Protein AF-A0AAW2TLZ6-F1 (afdb_monomer_lite)

Structure (mmCIF, N/CA/C/O backbone):
data_AF-A0AAW2TLZ6-F1
#
_entry.id   AF-A0AAW2TLZ6-F1
#
loop_
_atom_site.group_PDB
_atom_site.id
_atom_site.type_symbol
_atom_site.label_atom_id
_atom_site.label_alt_id
_atom_site.label_comp_id
_atom_site.label_asym_id
_atom_site.label_entity_id
_atom_site.label_seq_id
_atom_site.pdbx_PDB_ins_code
_atom_site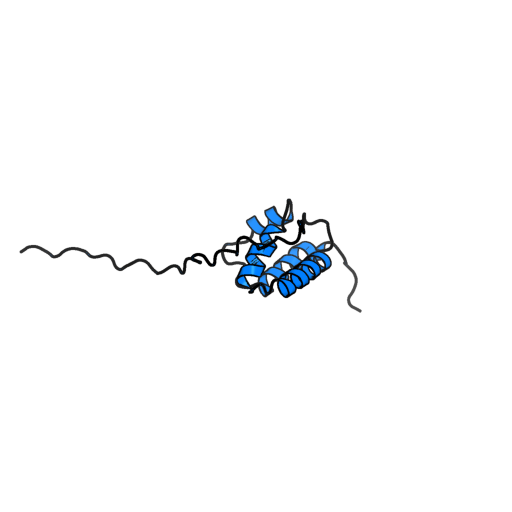.Cartn_x
_atom_site.Cartn_y
_atom_site.Cartn_z
_atom_site.occupancy
_atom_site.B_iso_or_equiv
_atom_site.auth_seq_id
_atom_site.auth_comp_id
_atom_site.auth_asym_id
_atom_site.auth_atom_id
_atom_site.pdbx_PDB_model_num
ATOM 1 N N . MET A 1 1 ? -32.046 -33.808 -49.481 1.00 34.47 1 MET A N 1
ATOM 2 C CA . MET A 1 1 ? -30.778 -33.047 -49.521 1.00 34.47 1 MET A CA 1
ATOM 3 C C . MET A 1 1 ? -30.413 -32.730 -48.080 1.00 34.47 1 MET A C 1
ATOM 5 O O . MET A 1 1 ? -31.242 -32.168 -47.382 1.00 34.47 1 MET A O 1
ATOM 9 N N . CYS A 1 2 ? -29.278 -33.237 -47.596 1.00 33.69 2 CYS A N 1
ATOM 10 C CA . CYS A 1 2 ? -28.865 -33.123 -46.196 1.00 33.69 2 CYS A CA 1
ATOM 11 C C . CYS A 1 2 ? -28.274 -31.727 -45.962 1.00 33.69 2 CYS A C 1
ATOM 13 O O . CYS A 1 2 ? -27.270 -31.381 -46.583 1.00 33.69 2 CYS A O 1
ATOM 15 N N . SER A 1 3 ? -28.931 -30.924 -45.123 1.00 45.47 3 SER A N 1
ATOM 16 C CA . SER A 1 3 ? -28.465 -29.589 -44.754 1.00 45.47 3 SER A CA 1
ATOM 17 C C . SER A 1 3 ? -27.304 -29.692 -43.776 1.00 45.47 3 SER A C 1
ATOM 19 O O . SER A 1 3 ? -27.377 -30.346 -42.737 1.00 45.47 3 SER A O 1
ATOM 21 N N . THR A 1 4 ? -26.217 -29.052 -44.172 1.00 42.94 4 THR A N 1
ATOM 22 C CA . THR A 1 4 ? -24.915 -29.037 -43.528 1.00 42.94 4 THR A CA 1
ATOM 23 C C . THR A 1 4 ? -24.938 -28.374 -42.150 1.00 42.94 4 THR A C 1
ATOM 25 O O . THR A 1 4 ? -25.559 -27.338 -41.932 1.00 42.94 4 THR A O 1
ATOM 28 N N . LYS A 1 5 ? -24.212 -29.041 -41.253 1.00 41.06 5 LYS A N 1
ATOM 29 C CA . LYS A 1 5 ? -23.872 -28.782 -39.852 1.00 41.06 5 LYS A CA 1
ATOM 30 C C . LYS A 1 5 ? -23.571 -27.313 -39.506 1.00 41.06 5 LYS A C 1
ATOM 32 O O . LYS A 1 5 ? -22.793 -26.649 -40.180 1.00 41.06 5 LYS A O 1
ATOM 37 N N . SER A 1 6 ? -24.157 -26.880 -38.389 1.00 44.91 6 SER A N 1
ATOM 38 C CA . SER A 1 6 ? -23.827 -25.664 -37.641 1.00 44.91 6 SER A CA 1
ATOM 39 C C . SER A 1 6 ? -22.428 -25.786 -37.027 1.00 44.91 6 SER A C 1
ATOM 41 O O . SER A 1 6 ? -22.143 -26.783 -36.360 1.00 44.91 6 SER A O 1
ATOM 43 N N . GLU A 1 7 ? -21.566 -24.792 -37.233 1.00 37.59 7 GLU A N 1
ATOM 44 C CA . GLU A 1 7 ? -20.282 -24.672 -36.540 1.00 37.59 7 GLU A CA 1
ATOM 45 C C . GLU A 1 7 ? -20.222 -23.282 -35.890 1.00 37.59 7 GLU A C 1
ATOM 47 O O . GLU A 1 7 ? -20.288 -22.255 -36.566 1.00 37.59 7 GLU A O 1
ATOM 52 N N . GLU A 1 8 ? -20.210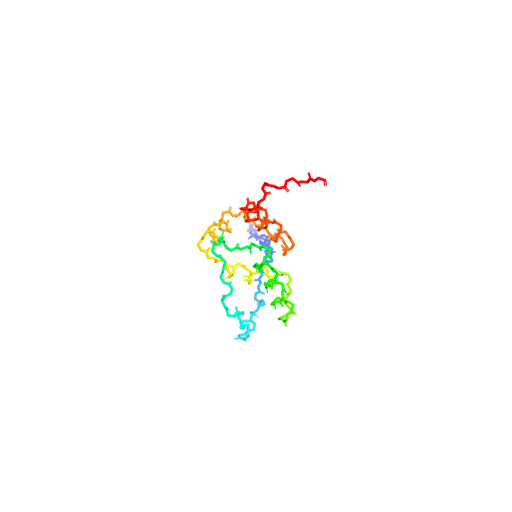 -23.262 -34.555 1.00 43.97 8 GLU A N 1
ATOM 53 C CA . GLU A 1 8 ? -20.136 -22.048 -33.739 1.00 43.97 8 GLU A CA 1
ATOM 54 C C . GLU A 1 8 ? -18.738 -21.412 -33.862 1.00 43.97 8 GLU A C 1
ATOM 56 O O . GLU A 1 8 ? -17.734 -22.128 -33.773 1.00 43.97 8 GLU A O 1
ATOM 61 N N . PRO A 1 9 ? -18.624 -20.081 -34.023 1.00 54.47 9 PRO A N 1
ATOM 62 C CA . PRO A 1 9 ? -17.329 -19.417 -34.043 1.00 54.47 9 PRO A CA 1
ATOM 63 C C . PRO A 1 9 ? -16.665 -19.478 -32.654 1.00 54.47 9 PRO A C 1
ATOM 65 O O . PRO A 1 9 ? -17.335 -19.308 -31.633 1.00 54.47 9 PRO A O 1
ATOM 68 N N . PRO A 1 10 ? -15.338 -19.686 -32.578 1.00 46.28 10 PRO A N 1
ATOM 69 C CA . PRO A 1 10 ? -14.645 -19.856 -31.309 1.00 46.28 10 PRO A CA 1
ATOM 70 C C . PRO A 1 10 ? -14.753 -18.593 -30.449 1.00 46.28 10 PRO A C 1
ATOM 72 O O . PRO A 1 10 ? -14.443 -17.483 -30.892 1.00 46.28 10 PRO A O 1
ATOM 75 N N . ARG A 1 11 ? -15.188 -18.793 -29.196 1.00 44.72 11 ARG A N 1
ATOM 76 C CA . ARG A 1 11 ? -15.297 -17.755 -28.167 1.00 44.72 11 ARG A CA 1
ATOM 77 C C . ARG A 1 11 ? -14.009 -16.937 -28.069 1.00 44.72 11 ARG A C 1
ATOM 79 O O . ARG A 1 11 ? -12.902 -17.468 -28.177 1.00 44.72 11 ARG A O 1
ATOM 86 N N . ARG A 1 12 ? -14.202 -15.625 -27.882 1.00 51.53 12 ARG A N 1
ATOM 87 C CA . ARG A 1 12 ? -13.161 -14.609 -27.690 1.00 51.53 12 ARG A CA 1
ATOM 88 C C . ARG A 1 12 ? -12.066 -15.165 -26.789 1.00 51.53 12 ARG A C 1
ATOM 90 O O . ARG A 1 12 ? -12.342 -15.708 -25.729 1.00 51.53 12 ARG A O 1
ATOM 97 N N . LYS A 1 13 ? -10.826 -15.029 -27.243 1.00 42.62 13 LYS A N 1
ATOM 98 C CA . LYS A 1 13 ? -9.638 -15.362 -26.468 1.00 42.62 13 LYS A CA 1
ATOM 99 C C . LYS A 1 13 ? -9.552 -14.330 -25.351 1.00 42.62 13 LYS A C 1
ATOM 101 O O . LYS A 1 13 ? -8.892 -13.304 -25.512 1.00 42.62 13 LYS A O 1
ATOM 106 N N . ASP A 1 14 ? -10.267 -14.564 -24.258 1.00 45.16 14 ASP A N 1
ATOM 107 C CA . ASP A 1 14 ? -9.914 -13.970 -22.984 1.00 45.16 14 ASP A CA 1
ATOM 108 C C . ASP A 1 14 ? -8.422 -14.253 -22.819 1.00 45.16 14 ASP A C 1
ATOM 110 O O . ASP A 1 14 ? -7.990 -15.410 -22.809 1.00 45.16 14 ASP A O 1
ATOM 114 N N . LYS A 1 15 ? -7.605 -13.197 -22.804 1.00 43.75 15 LYS A N 1
ATOM 115 C CA . LYS A 1 15 ? -6.235 -13.284 -22.310 1.00 43.75 15 LYS A CA 1
ATOM 116 C C . LYS A 1 15 ? -6.367 -13.611 -20.825 1.00 43.75 15 LYS A C 1
ATOM 118 O O . LYS A 1 15 ? -6.302 -12.736 -19.970 1.00 43.75 15 LYS A O 1
ATOM 123 N N . VAL A 1 16 ? -6.607 -14.889 -20.545 1.00 48.38 16 VAL A N 1
ATOM 124 C CA . VAL A 1 16 ? -6.250 -15.533 -19.295 1.00 48.38 16 VAL A CA 1
ATOM 125 C C . VAL A 1 16 ? -4.816 -15.099 -19.043 1.00 48.38 16 VAL A C 1
ATOM 127 O O . VAL A 1 16 ? -3.936 -15.277 -19.889 1.00 48.38 16 VAL A O 1
ATOM 130 N N . VAL A 1 17 ? -4.606 -14.442 -17.908 1.00 52.75 17 VAL A N 1
ATOM 131 C CA . VAL A 1 17 ? -3.283 -14.252 -17.323 1.00 52.75 17 VAL A CA 1
ATOM 132 C C . VAL A 1 17 ? -2.803 -15.656 -16.957 1.00 52.75 17 VAL A C 1
ATOM 134 O O . VAL A 1 17 ? -2.984 -16.125 -15.837 1.00 52.75 17 VAL A O 1
ATOM 137 N N . THR A 1 18 ? -2.320 -16.393 -17.956 1.00 46.22 18 THR A N 1
ATOM 138 C CA . THR A 1 18 ? -1.811 -17.746 -17.783 1.00 46.22 18 THR A CA 1
ATOM 139 C C . THR A 1 18 ? -0.400 -17.610 -17.244 1.00 46.22 18 THR A C 1
ATOM 141 O O . THR A 1 18 ? 0.505 -17.222 -17.972 1.00 46.22 18 THR A O 1
ATOM 144 N N . SER A 1 19 ? -0.257 -17.915 -15.959 1.00 48.28 19 SER A N 1
ATOM 145 C CA . SER A 1 19 ? 0.926 -18.549 -15.380 1.00 48.28 19 SER A CA 1
ATOM 146 C C . SER A 1 19 ? 2.290 -17.960 -15.750 1.00 48.28 19 SER A C 1
ATOM 148 O O . SER A 1 19 ? 3.147 -18.663 -16.273 1.00 48.28 19 SER A O 1
ATOM 150 N N . ASP A 1 20 ? 2.552 -16.714 -15.363 1.00 44.34 20 ASP A N 1
ATOM 151 C CA . ASP A 1 20 ? 3.895 -16.409 -14.865 1.00 44.34 20 ASP A CA 1
ATOM 152 C C . ASP A 1 20 ? 3.942 -16.919 -13.426 1.00 44.34 20 ASP A C 1
ATOM 154 O O . ASP A 1 20 ? 3.442 -16.262 -12.501 1.00 44.34 20 ASP A O 1
ATOM 158 N N . GL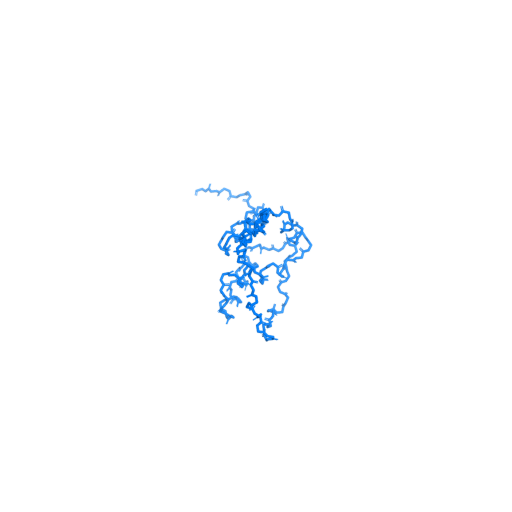U A 1 21 ? 4.437 -18.147 -13.267 1.00 49.38 21 GLU A N 1
ATOM 159 C CA . GLU A 1 21 ? 4.671 -18.751 -11.962 1.00 49.38 21 GLU A CA 1
ATOM 160 C C . GLU A 1 21 ? 5.591 -17.832 -11.157 1.00 49.38 21 GLU A C 1
ATOM 162 O O . GLU A 1 21 ? 6.694 -17.484 -11.586 1.00 49.38 21 GLU A O 1
ATOM 167 N N . LEU A 1 22 ? 5.117 -17.403 -9.986 1.00 50.16 22 LEU A N 1
ATOM 168 C CA . LEU A 1 22 ? 5.971 -16.718 -9.027 1.00 50.16 22 LEU A CA 1
ATOM 169 C C . LEU A 1 22 ? 7.101 -17.695 -8.682 1.00 50.16 22 LEU A C 1
ATOM 171 O O . LEU A 1 22 ? 6.798 -18.814 -8.258 1.00 50.16 22 LEU A O 1
ATOM 175 N N . PRO A 1 23 ? 8.382 -17.333 -8.875 1.00 50.09 23 PRO A N 1
ATOM 176 C CA . PRO A 1 23 ? 9.472 -18.236 -8.546 1.00 50.09 23 PRO A CA 1
ATOM 177 C C . PRO A 1 23 ? 9.305 -18.667 -7.087 1.00 50.09 23 PRO A C 1
ATOM 179 O O . PRO A 1 23 ? 9.071 -17.829 -6.221 1.00 50.09 23 PRO A O 1
ATOM 182 N N . MET A 1 24 ? 9.415 -19.967 -6.797 1.00 49.03 24 MET A N 1
ATOM 183 C CA . MET A 1 24 ? 9.193 -20.557 -5.459 1.00 49.03 24 MET A CA 1
ATOM 184 C C . MET A 1 24 ? 10.124 -19.996 -4.358 1.00 49.03 24 MET A C 1
ATOM 186 O O . MET A 1 24 ? 10.028 -20.382 -3.197 1.00 49.03 24 MET A O 1
ATOM 190 N N . ASN A 1 25 ? 11.022 -19.070 -4.708 1.00 50.94 25 ASN A N 1
ATOM 191 C CA . ASN A 1 25 ? 11.880 -18.309 -3.807 1.00 50.94 25 ASN A CA 1
ATOM 192 C C . ASN A 1 25 ? 11.496 -16.824 -3.685 1.00 50.94 25 ASN A C 1
ATOM 194 O O . ASN A 1 25 ? 12.278 -16.064 -3.106 1.00 50.94 25 ASN A O 1
ATOM 198 N N . CYS A 1 26 ? 10.331 -16.409 -4.202 1.00 42.56 26 CYS A N 1
ATOM 199 C CA . CYS A 1 26 ? 9.683 -15.152 -3.854 1.00 42.56 26 CYS A CA 1
ATOM 200 C C . CYS A 1 26 ? 9.389 -15.214 -2.358 1.00 42.56 26 CYS A C 1
ATOM 202 O O . CYS A 1 26 ? 8.288 -15.531 -1.916 1.00 42.56 26 CYS A O 1
ATOM 204 N N . ARG A 1 27 ? 10.429 -14.946 -1.568 1.00 51.03 27 ARG A N 1
ATOM 205 C CA . ARG A 1 27 ? 10.326 -14.590 -0.171 1.00 51.03 27 ARG A CA 1
ATOM 206 C C . ARG A 1 27 ? 9.457 -13.351 -0.200 1.00 51.03 27 ARG A C 1
ATOM 208 O O . ARG A 1 27 ? 9.948 -12.271 -0.514 1.00 51.03 27 ARG A O 1
ATOM 215 N N . THR A 1 28 ? 8.162 -13.519 0.046 1.00 49.62 28 THR A N 1
ATOM 216 C CA . THR A 1 28 ? 7.333 -12.424 0.529 1.00 49.62 28 THR A CA 1
ATOM 217 C C . THR A 1 28 ? 8.176 -11.749 1.603 1.00 49.62 28 THR A C 1
ATOM 219 O O . THR A 1 28 ? 8.542 -12.444 2.561 1.00 49.62 28 THR A O 1
ATOM 222 N N . PRO A 1 29 ? 8.614 -10.488 1.408 1.00 52.50 29 PRO A N 1
ATOM 223 C CA . PRO A 1 29 ? 9.396 -9.798 2.423 1.00 52.50 29 PRO A CA 1
ATOM 224 C C . PRO A 1 29 ? 8.586 -9.928 3.703 1.00 52.50 29 PRO A C 1
ATOM 226 O O . PRO A 1 29 ? 7.399 -9.615 3.675 1.00 52.50 29 PRO A O 1
ATOM 229 N N . ALA A 1 30 ? 9.187 -10.554 4.720 1.00 53.53 30 ALA A N 1
ATOM 230 C CA . ALA A 1 30 ? 8.499 -11.124 5.871 1.00 53.53 30 ALA A CA 1
ATOM 231 C C . ALA A 1 30 ? 7.364 -10.204 6.344 1.00 53.53 30 ALA A C 1
ATOM 233 O O . ALA A 1 30 ? 7.615 -9.185 6.973 1.00 53.53 30 ALA A O 1
ATOM 234 N N . ILE A 1 31 ? 6.145 -10.565 5.932 1.00 57.34 31 ILE A N 1
ATOM 235 C CA . ILE A 1 31 ? 4.845 -10.038 6.341 1.00 57.34 31 ILE A CA 1
ATOM 236 C C . ILE A 1 31 ? 4.860 -8.518 6.570 1.00 57.34 31 ILE A C 1
ATOM 238 O O . ILE A 1 31 ? 4.820 -8.031 7.697 1.00 57.34 31 ILE A O 1
ATOM 242 N N . ILE A 1 32 ? 4.887 -7.748 5.481 1.00 70.31 32 ILE A N 1
ATOM 243 C CA . ILE A 1 32 ? 4.384 -6.373 5.535 1.00 70.31 32 ILE A CA 1
ATOM 244 C C . ILE A 1 32 ? 2.856 -6.495 5.518 1.00 70.31 32 ILE A C 1
ATOM 246 O O . ILE A 1 32 ? 2.267 -6.542 4.446 1.00 70.31 32 ILE A O 1
ATOM 250 N N . GLU A 1 33 ? 2.224 -6.664 6.677 1.00 85.00 33 GLU A N 1
ATOM 251 C CA . GLU A 1 33 ? 0.761 -6.664 6.789 1.00 85.00 33 GLU A CA 1
ATOM 252 C C . GLU A 1 33 ? 0.254 -5.224 6.953 1.00 85.00 33 GLU A C 1
ATOM 254 O O . GLU A 1 33 ? 0.790 -4.444 7.741 1.00 85.00 33 GLU A O 1
ATOM 259 N N . TYR A 1 34 ? -0.787 -4.875 6.205 1.00 87.75 34 TYR A N 1
ATOM 260 C CA . TYR A 1 34 ? -1.484 -3.602 6.263 1.00 87.75 34 TYR A CA 1
ATOM 261 C C . TYR A 1 34 ? -2.951 -3.847 6.589 1.00 87.75 34 TYR A C 1
ATOM 263 O O . TYR A 1 34 ? -3.735 -4.270 5.740 1.00 87.75 34 TYR A O 1
ATOM 271 N N . ASP A 1 35 ? -3.327 -3.570 7.831 1.00 84.94 35 ASP A N 1
ATOM 272 C CA .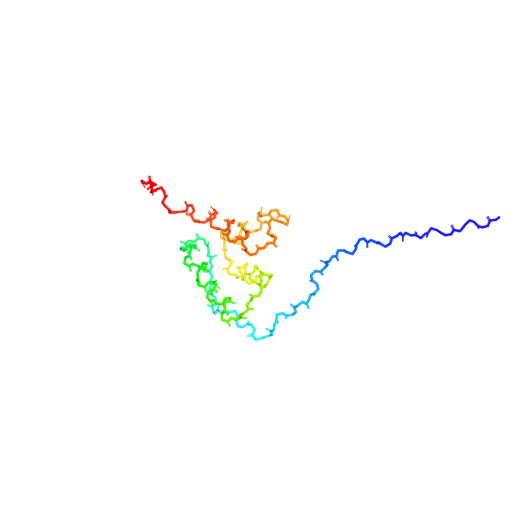 ASP A 1 35 ? -4.691 -3.727 8.334 1.00 84.94 35 ASP A CA 1
ATOM 273 C C . ASP A 1 35 ? -5.575 -2.483 8.122 1.00 84.94 35 ASP A C 1
ATOM 275 O O . ASP A 1 35 ? -6.773 -2.518 8.418 1.00 84.94 35 ASP A O 1
ATOM 279 N N . GLY A 1 36 ? -4.998 -1.398 7.591 1.00 83.69 36 GLY A N 1
ATOM 280 C CA . GLY A 1 36 ? -5.658 -0.103 7.415 1.00 83.69 36 GLY A CA 1
ATOM 281 C C . GLY A 1 36 ? -5.406 0.911 8.534 1.00 83.69 36 GLY A C 1
ATOM 282 O O . GLY A 1 36 ? -6.002 1.985 8.491 1.00 83.69 36 GLY A O 1
ATOM 283 N N . THR A 1 37 ? -4.571 0.597 9.533 1.00 80.38 37 THR A N 1
ATOM 284 C CA . THR A 1 37 ? -4.332 1.477 10.697 1.00 80.38 37 THR A CA 1
ATOM 285 C C . THR A 1 37 ? -2.992 2.210 10.663 1.00 80.38 37 THR A C 1
ATOM 287 O O . THR A 1 37 ? -2.850 3.270 11.274 1.00 80.38 37 THR A O 1
ATOM 290 N N . THR A 1 38 ? -2.006 1.666 9.949 1.00 84.00 38 THR A N 1
ATOM 291 C CA . THR A 1 38 ? -0.673 2.262 9.809 1.00 84.00 38 THR A CA 1
ATOM 292 C C . THR A 1 38 ? -0.639 3.308 8.692 1.00 84.00 38 THR A C 1
ATOM 294 O O . THR A 1 38 ? -1.563 3.410 7.877 1.00 84.00 38 THR A O 1
ATOM 297 N N . ASP A 1 39 ? 0.421 4.123 8.656 1.00 87.75 39 ASP A N 1
ATOM 298 C CA . ASP A 1 39 ? 0.556 5.174 7.648 1.00 87.75 39 ASP A CA 1
ATOM 299 C C . ASP A 1 39 ? 0.633 4.562 6.230 1.00 87.75 39 ASP A C 1
ATOM 301 O O . ASP A 1 39 ? 1.539 3.770 5.938 1.00 87.75 39 ASP A O 1
ATOM 305 N N . PRO A 1 40 ? -0.312 4.896 5.332 1.00 90.12 40 PRO A N 1
ATOM 306 C CA . PRO A 1 40 ? -0.384 4.280 4.012 1.00 90.12 40 PRO A CA 1
ATOM 307 C C . PRO A 1 40 ? 0.783 4.694 3.109 1.00 90.12 40 PRO A C 1
ATOM 309 O O . PRO A 1 40 ? 1.196 3.905 2.259 1.00 90.12 40 PRO A O 1
ATOM 312 N N . MET A 1 41 ? 1.351 5.895 3.280 1.00 89.94 41 MET A N 1
ATOM 313 C CA . MET A 1 41 ? 2.524 6.302 2.499 1.00 89.94 41 MET A CA 1
ATOM 314 C C . MET A 1 41 ? 3.768 5.534 2.939 1.00 89.94 41 MET A C 1
ATOM 316 O O . MET A 1 41 ? 4.546 5.097 2.093 1.00 89.94 41 MET A O 1
ATOM 320 N N . GLU A 1 42 ? 3.936 5.322 4.242 1.00 88.75 42 GLU A N 1
ATOM 321 C CA . GLU A 1 42 ? 5.027 4.519 4.792 1.00 88.75 42 GLU A CA 1
ATOM 322 C C . GLU A 1 42 ? 4.941 3.054 4.338 1.00 88.75 42 GLU A C 1
ATOM 324 O O . GLU A 1 42 ? 5.943 2.479 3.902 1.00 88.75 42 GLU A O 1
ATOM 329 N N . HIS A 1 43 ? 3.741 2.459 4.376 1.00 90.69 43 HIS A N 1
ATOM 330 C CA . HIS A 1 43 ? 3.494 1.106 3.860 1.00 90.69 43 HIS A CA 1
ATOM 331 C C . HIS A 1 43 ? 3.861 0.990 2.379 1.00 90.69 43 HIS A C 1
ATOM 333 O O . HIS A 1 43 ? 4.611 0.097 1.975 1.00 90.69 43 HIS A O 1
ATOM 339 N N . LEU A 1 44 ? 3.386 1.940 1.574 1.00 91.38 44 LEU A N 1
ATOM 340 C CA . LEU A 1 44 ? 3.661 1.977 0.147 1.00 91.38 44 LEU A CA 1
ATOM 341 C C . LEU A 1 44 ? 5.159 2.133 -0.147 1.00 91.38 44 LEU A C 1
ATOM 343 O O . LEU A 1 44 ? 5.684 1.408 -0.987 1.00 91.38 44 LEU A O 1
ATOM 347 N N . ALA A 1 45 ? 5.866 3.012 0.564 1.00 90.31 45 ALA A N 1
ATOM 348 C CA . ALA A 1 45 ? 7.303 3.209 0.377 1.00 90.31 45 ALA A CA 1
ATOM 349 C C . ALA A 1 45 ? 8.112 1.945 0.719 1.00 90.31 45 ALA A C 1
ATOM 351 O O . ALA A 1 45 ? 9.030 1.569 -0.016 1.00 90.31 45 ALA A O 1
ATOM 352 N N . ARG A 1 46 ? 7.756 1.237 1.803 1.00 89.06 46 ARG A N 1
ATOM 353 C CA . ARG A 1 46 ? 8.369 -0.063 2.135 1.00 89.06 46 ARG A CA 1
ATOM 354 C C . ARG A 1 46 ? 8.134 -1.089 1.036 1.00 89.06 46 ARG A C 1
ATOM 356 O O . ARG A 1 46 ? 9.065 -1.800 0.651 1.00 89.06 46 ARG A O 1
ATOM 363 N N . PHE A 1 47 ? 6.909 -1.148 0.523 1.00 90.44 47 PHE A N 1
ATOM 364 C CA . PHE A 1 47 ? 6.569 -2.040 -0.572 1.00 90.44 47 PHE A CA 1
ATOM 365 C C . PHE A 1 47 ? 7.341 -1.701 -1.853 1.00 90.44 47 PHE A C 1
ATOM 367 O O . PHE A 1 47 ? 7.876 -2.604 -2.491 1.00 90.44 47 PHE A O 1
ATOM 374 N N . GLU A 1 48 ? 7.459 -0.423 -2.217 1.00 90.38 48 GLU A N 1
ATOM 375 C CA . GLU A 1 48 ? 8.202 0.019 -3.404 1.00 90.38 48 GLU A CA 1
ATOM 376 C C . GLU A 1 48 ? 9.692 -0.330 -3.312 1.00 90.38 48 GLU A C 1
ATOM 378 O O . GLU A 1 48 ? 10.266 -0.817 -4.288 1.00 90.38 48 GLU A O 1
ATOM 383 N N . ASN A 1 49 ? 10.299 -0.189 -2.130 1.00 89.56 49 ASN A N 1
ATOM 384 C CA . ASN A 1 49 ? 11.674 -0.629 -1.889 1.00 89.56 49 ASN A CA 1
ATOM 385 C C . ASN A 1 49 ? 11.829 -2.145 -2.072 1.00 89.56 49 ASN A C 1
ATOM 387 O O . ASN A 1 49 ? 12.760 -2.597 -2.740 1.00 89.56 49 ASN A O 1
ATOM 391 N N . ALA A 1 50 ? 10.903 -2.944 -1.534 1.00 86.06 50 ALA A N 1
ATOM 392 C CA . ALA A 1 50 ? 10.919 -4.391 -1.738 1.00 86.06 50 ALA A CA 1
ATOM 393 C C . ALA A 1 50 ? 10.715 -4.756 -3.219 1.00 86.06 50 ALA A C 1
ATOM 395 O O . ALA A 1 50 ? 11.451 -5.574 -3.770 1.00 86.06 50 ALA A O 1
ATOM 396 N N . ALA A 1 51 ? 9.765 -4.109 -3.892 1.00 89.19 51 ALA A N 1
ATOM 397 C CA . ALA A 1 51 ? 9.504 -4.308 -5.311 1.00 89.19 51 ALA A CA 1
ATOM 398 C C . ALA A 1 51 ? 10.722 -3.966 -6.178 1.00 89.19 51 ALA A C 1
ATOM 400 O O . ALA A 1 51 ? 10.976 -4.660 -7.164 1.00 89.19 51 ALA A O 1
ATOM 401 N N . LEU A 1 52 ? 11.493 -2.941 -5.808 1.00 88.06 52 LEU A N 1
ATOM 402 C CA . LEU A 1 52 ? 12.744 -2.586 -6.472 1.00 88.06 52 LEU A CA 1
ATOM 403 C C . LEU A 1 52 ? 13.810 -3.674 -6.285 1.00 88.06 52 LEU A C 1
ATOM 405 O O . LEU A 1 52 ? 14.391 -4.126 -7.271 1.00 88.06 52 LEU A O 1
ATOM 409 N N . LEU A 1 53 ? 14.028 -4.134 -5.047 1.00 86.50 53 LEU A N 1
ATOM 410 C CA . LEU A 1 53 ? 15.015 -5.176 -4.726 1.00 86.50 53 LEU A CA 1
ATOM 411 C C . LEU A 1 53 ? 14.719 -6.497 -5.443 1.00 86.50 53 LEU A C 1
ATOM 413 O O . LEU A 1 53 ? 15.626 -7.143 -5.965 1.00 86.50 53 LEU A O 1
ATOM 417 N N . HIS A 1 54 ? 13.443 -6.874 -5.512 1.00 84.50 54 HIS A N 1
ATOM 418 C CA . HIS A 1 54 ? 12.995 -8.089 -6.190 1.00 84.50 54 HIS A CA 1
ATOM 419 C C . HIS A 1 54 ? 12.694 -7.891 -7.684 1.00 84.50 54 HIS A C 1
ATOM 421 O O . HIS A 1 54 ? 12.316 -8.845 -8.361 1.00 84.50 54 HIS A O 1
ATOM 427 N N . ARG A 1 55 ? 12.876 -6.671 -8.213 1.00 89.06 55 ARG A N 1
ATOM 428 C CA . ARG A 1 55 ? 12.651 -6.307 -9.624 1.00 89.06 55 ARG A CA 1
ATOM 429 C C . ARG A 1 55 ? 11.248 -6.674 -10.127 1.00 89.06 55 ARG A C 1
ATOM 431 O O . ARG A 1 55 ? 11.085 -7.156 -11.246 1.00 89.06 55 ARG A O 1
ATOM 438 N N . TYR A 1 56 ? 10.228 -6.432 -9.307 1.00 88.25 56 TYR A N 1
ATOM 439 C CA . TYR A 1 56 ? 8.837 -6.706 -9.665 1.00 88.25 56 TYR A CA 1
ATOM 440 C C . TYR A 1 56 ? 8.357 -5.805 -10.806 1.00 88.25 56 TYR A C 1
ATOM 442 O O . TYR A 1 56 ? 8.478 -4.577 -10.742 1.00 88.25 56 TYR A O 1
ATOM 450 N N . THR A 1 57 ? 7.750 -6.432 -11.815 1.00 89.88 57 THR A N 1
ATOM 451 C CA . THR A 1 57 ? 6.964 -5.760 -12.859 1.00 89.88 57 THR A CA 1
ATOM 452 C C . THR A 1 57 ? 5.640 -5.257 -12.288 1.00 89.88 57 THR A C 1
ATOM 454 O O . THR A 1 57 ? 5.181 -5.761 -11.265 1.00 89.88 57 THR A O 1
ATOM 457 N N . ASP A 1 58 ? 4.983 -4.304 -12.948 1.00 86.88 58 ASP A N 1
ATOM 458 C CA . ASP A 1 58 ? 3.726 -3.711 -12.465 1.00 86.88 58 ASP A CA 1
ATOM 459 C C . ASP A 1 58 ? 2.634 -4.747 -12.154 1.00 86.88 58 ASP A C 1
ATOM 461 O O . ASP A 1 58 ? 1.990 -4.672 -11.109 1.00 86.88 58 ASP A O 1
ATOM 465 N N . GLY A 1 59 ? 2.481 -5.777 -12.993 1.00 86.69 59 GLY A N 1
ATOM 466 C CA . GLY A 1 59 ? 1.528 -6.862 -12.735 1.00 86.69 59 GLY A CA 1
ATOM 467 C C . GLY A 1 59 ? 1.888 -7.706 -11.506 1.00 86.69 59 GLY A C 1
ATOM 468 O O . GLY A 1 59 ? 1.007 -8.138 -10.759 1.00 86.69 59 GLY A O 1
ATOM 469 N N . ILE A 1 60 ? 3.183 -7.921 -11.248 1.00 88.44 60 ILE A N 1
ATOM 470 C CA . ILE A 1 60 ? 3.645 -8.586 -10.022 1.00 88.44 60 ILE A CA 1
ATOM 471 C C . ILE A 1 60 ? 3.419 -7.669 -8.820 1.00 88.44 60 ILE A C 1
ATOM 473 O O . ILE A 1 60 ? 2.921 -8.137 -7.800 1.00 88.44 60 ILE A O 1
ATOM 477 N N . ARG A 1 61 ? 3.698 -6.367 -8.947 1.00 90.12 61 ARG A N 1
ATOM 478 C CA . ARG A 1 61 ? 3.481 -5.391 -7.875 1.00 90.12 61 ARG A CA 1
ATOM 479 C C . ARG A 1 61 ? 2.032 -5.386 -7.412 1.00 90.12 61 ARG A C 1
ATOM 481 O O . ARG A 1 61 ? 1.808 -5.519 -6.219 1.00 90.12 61 ARG A O 1
ATOM 488 N N . CYS A 1 62 ? 1.056 -5.331 -8.320 1.00 90.00 62 CYS A N 1
ATOM 489 C CA . CYS A 1 62 ? -0.357 -5.387 -7.934 1.00 90.00 62 CYS A CA 1
ATOM 490 C C . CYS A 1 62 ? -0.687 -6.669 -7.161 1.00 90.00 62 CYS A C 1
ATOM 492 O O . CYS A 1 62 ? -1.244 -6.599 -6.069 1.00 90.00 62 CYS A O 1
ATOM 494 N N . ARG A 1 63 ? -0.297 -7.838 -7.687 1.00 88.38 63 ARG A N 1
ATOM 495 C CA . ARG A 1 63 ? -0.589 -9.128 -7.041 1.00 88.38 63 ARG A CA 1
ATOM 496 C C . ARG A 1 63 ? 0.044 -9.229 -5.655 1.00 88.38 63 ARG A C 1
ATOM 498 O O . ARG A 1 63 ? -0.646 -9.589 -4.710 1.00 88.38 63 ARG A O 1
ATOM 505 N N . VAL A 1 64 ? 1.322 -8.876 -5.521 1.00 88.75 64 VAL A N 1
ATOM 506 C CA . VAL A 1 64 ? 2.030 -8.939 -4.233 1.00 88.75 64 VAL A CA 1
ATOM 507 C C . VAL A 1 64 ? 1.502 -7.876 -3.268 1.00 88.75 64 VAL A C 1
ATOM 509 O O . VAL A 1 64 ? 1.348 -8.164 -2.087 1.00 88.75 64 VAL A O 1
ATOM 512 N N . PHE A 1 65 ? 1.151 -6.678 -3.737 1.00 89.81 65 PHE A N 1
ATOM 513 C CA . PHE A 1 65 ? 0.614 -5.631 -2.867 1.00 89.81 65 PHE A CA 1
ATOM 514 C C . PHE A 1 65 ? -0.718 -6.048 -2.236 1.00 89.81 65 PHE A C 1
ATOM 516 O O . PHE A 1 65 ? -0.896 -5.861 -1.038 1.00 89.81 65 PHE A O 1
ATOM 523 N N . VAL A 1 66 ? -1.606 -6.727 -2.971 1.00 89.50 66 VAL A N 1
ATOM 524 C CA . VAL A 1 66 ? -2.848 -7.277 -2.389 1.00 89.50 66 VAL A CA 1
ATOM 525 C C . VAL A 1 66 ? -2.562 -8.283 -1.274 1.00 89.50 66 VAL A C 1
ATOM 527 O O . VAL A 1 66 ? -3.281 -8.299 -0.281 1.00 89.50 66 VAL A O 1
ATOM 530 N N . THR A 1 67 ? -1.493 -9.083 -1.380 1.00 88.25 67 THR A N 1
ATOM 531 C CA . THR A 1 67 ? -1.125 -10.040 -0.315 1.00 88.25 67 THR A CA 1
ATOM 532 C C . THR A 1 67 ? -0.695 -9.365 0.988 1.00 88.25 67 THR A C 1
ATOM 534 O O . THR A 1 67 ? -0.660 -10.023 2.021 1.00 88.25 67 THR A O 1
ATOM 537 N N . THR A 1 68 ? -0.392 -8.062 0.951 1.00 88.50 68 THR A N 1
ATOM 538 C CA . THR A 1 68 ? -0.094 -7.273 2.153 1.00 88.50 68 THR A CA 1
ATOM 539 C C . THR A 1 68 ? -1.351 -6.850 2.902 1.00 88.50 68 THR A C 1
ATOM 541 O O . THR A 1 68 ? -1.261 -6.480 4.064 1.00 88.50 68 THR A O 1
ATOM 544 N N . PHE A 1 69 ? -2.530 -6.880 2.280 1.00 91.00 69 PHE A N 1
ATOM 545 C CA . PHE A 1 69 ? -3.744 -6.373 2.906 1.00 91.00 69 PHE A CA 1
ATOM 546 C C . PHE A 1 69 ? -4.355 -7.371 3.882 1.00 91.00 69 PHE A C 1
ATOM 548 O O . PHE A 1 69 ? -4.593 -8.530 3.549 1.00 91.00 69 PHE A O 1
ATOM 555 N N . ALA A 1 70 ? -4.719 -6.867 5.055 1.00 89.00 70 ALA A N 1
ATOM 556 C CA . ALA A 1 70 ? -5.490 -7.581 6.056 1.00 89.00 70 ALA A CA 1
ATOM 557 C C . ALA A 1 70 ? -6.724 -6.777 6.465 1.00 89.00 70 ALA A C 1
ATOM 559 O O . ALA A 1 70 ? -6.809 -5.564 6.255 1.00 89.00 70 ALA A O 1
ATOM 560 N N . ARG A 1 71 ? -7.694 -7.465 7.078 1.00 89.00 71 ARG A N 1
ATOM 561 C CA . ARG A 1 71 ? -8.857 -6.856 7.746 1.00 89.00 71 ARG A CA 1
ATOM 562 C C . ARG A 1 71 ? -9.542 -5.800 6.862 1.00 89.00 71 ARG A C 1
ATOM 564 O O . ARG A 1 71 ? -10.092 -6.140 5.816 1.00 89.00 71 ARG A O 1
ATOM 571 N N . THR A 1 72 ? -9.505 -4.532 7.269 1.00 89.06 72 THR A N 1
ATOM 572 C CA . THR A 1 72 ? -10.168 -3.409 6.598 1.00 89.06 72 THR A CA 1
ATOM 573 C C . THR A 1 72 ? -9.626 -3.184 5.188 1.00 89.06 72 THR A C 1
ATOM 575 O O . THR A 1 72 ? -10.402 -2.935 4.267 1.00 89.06 72 THR A O 1
ATOM 578 N N . ALA A 1 73 ? -8.316 -3.337 4.981 1.00 90.62 73 ALA A N 1
ATOM 579 C CA . ALA A 1 73 ? -7.705 -3.179 3.663 1.00 90.62 73 ALA A CA 1
ATOM 580 C C . ALA A 1 73 ? -8.142 -4.275 2.684 1.00 90.62 73 ALA A C 1
ATOM 582 O O . ALA A 1 73 ? -8.440 -3.998 1.521 1.00 90.62 73 ALA A O 1
ATOM 583 N N . GLN A 1 74 ? -8.264 -5.511 3.171 1.00 91.06 74 GLN A N 1
ATOM 584 C CA . GLN A 1 74 ? -8.744 -6.627 2.359 1.00 91.06 74 GLN A CA 1
ATOM 585 C C . GLN A 1 74 ? -10.231 -6.466 2.008 1.00 91.06 74 GLN A C 1
ATOM 587 O O . GLN A 1 74 ? -10.633 -6.711 0.871 1.00 91.06 74 GLN A O 1
ATOM 592 N N . GLN A 1 75 ? -11.050 -6.004 2.960 1.00 90.94 75 GLN A N 1
ATOM 593 C CA . GLN A 1 75 ? -12.463 -5.704 2.713 1.00 90.94 75 GLN A CA 1
ATOM 594 C C . GLN A 1 75 ? -12.646 -4.589 1.685 1.00 90.94 75 GLN A C 1
ATOM 596 O O . GLN A 1 75 ? -13.533 -4.691 0.841 1.00 90.94 75 GLN A O 1
ATOM 601 N N . TRP A 1 76 ? -11.826 -3.538 1.744 1.00 92.44 76 TRP A N 1
ATOM 602 C CA . TRP A 1 76 ? -11.841 -2.470 0.747 1.00 92.44 76 TRP A CA 1
ATOM 603 C C . TRP A 1 76 ? -11.495 -2.997 -0.648 1.00 92.44 76 TRP A C 1
ATOM 605 O O . TRP A 1 76 ? -12.231 -2.739 -1.596 1.00 92.44 76 TRP A O 1
ATOM 615 N N . PHE A 1 77 ? -10.425 -3.787 -0.771 1.00 90.19 77 PHE A N 1
ATOM 616 C CA . PHE A 1 77 ? -10.025 -4.351 -2.060 1.00 90.19 77 PHE A CA 1
ATOM 617 C C . PHE A 1 77 ? -11.134 -5.215 -2.682 1.00 90.19 77 PHE A C 1
ATOM 619 O O . PHE A 1 77 ? -11.420 -5.087 -3.869 1.00 90.19 77 PHE A O 1
ATOM 626 N N . ASN A 1 78 ? -11.819 -6.030 -1.873 1.00 90.31 78 ASN A N 1
ATOM 627 C CA . ASN A 1 78 ? -12.934 -6.870 -2.327 1.00 90.31 78 ASN A CA 1
ATOM 628 C C . ASN A 1 78 ? -14.176 -6.076 -2.777 1.00 90.31 78 ASN A C 1
ATOM 630 O O . ASN A 1 78 ? -15.043 -6.641 -3.439 1.00 90.31 78 ASN A O 1
ATOM 634 N N . GLN A 1 79 ? -14.287 -4.796 -2.411 1.00 91.12 79 GLN A N 1
ATOM 635 C CA . GLN A 1 79 ? -15.381 -3.911 -2.829 1.00 91.12 79 GLN A CA 1
ATOM 636 C C . GLN A 1 79 ? -15.090 -3.177 -4.145 1.00 91.12 79 GLN A C 1
ATOM 638 O O . GLN A 1 79 ? -15.987 -2.535 -4.692 1.00 91.12 79 GLN A O 1
ATOM 643 N N . LEU A 1 80 ? -13.861 -3.251 -4.666 1.00 89.88 80 LEU A N 1
ATOM 644 C CA . LEU A 1 80 ? -13.517 -2.619 -5.936 1.00 89.88 80 LEU A CA 1
ATOM 645 C C . LEU A 1 80 ? -14.201 -3.343 -7.108 1.00 89.88 80 LEU A C 1
ATOM 647 O O . LEU A 1 80 ? -14.252 -4.576 -7.129 1.00 89.88 80 LEU A O 1
ATOM 651 N N . PRO A 1 81 ? -14.702 -2.607 -8.117 1.00 88.50 81 PRO A N 1
ATOM 652 C CA . PRO A 1 81 ? -15.287 -3.238 -9.286 1.00 88.50 81 PRO A CA 1
ATOM 653 C C . PRO A 1 81 ? -14.220 -4.009 -10.085 1.00 88.50 81 PRO A C 1
ATOM 655 O O . PRO A 1 81 ? -13.050 -3.609 -10.120 1.00 88.50 81 PRO A O 1
ATOM 658 N N . PRO A 1 82 ? -14.601 -5.100 -10.775 1.00 84.44 82 PRO A N 1
ATOM 659 C CA . PRO A 1 82 ? -13.692 -5.812 -11.663 1.00 84.44 82 PRO A CA 1
ATOM 660 C C . PRO A 1 82 ? -13.077 -4.861 -12.694 1.00 84.44 82 PRO A C 1
ATOM 662 O O . PRO A 1 82 ? -13.788 -4.104 -13.351 1.00 84.44 82 PRO A O 1
ATOM 665 N N . GLY A 1 83 ? -11.752 -4.898 -12.837 1.00 84.69 83 GLY A N 1
ATOM 666 C CA . GLY A 1 83 ? -11.034 -4.021 -13.765 1.00 84.69 83 GLY A CA 1
ATOM 667 C C . GLY A 1 83 ? -10.772 -2.600 -13.254 1.00 84.69 83 GLY A C 1
ATOM 668 O O . GLY A 1 83 ? -10.244 -1.797 -14.012 1.00 84.69 83 GLY A O 1
ATOM 669 N N . ALA A 1 84 ? -11.067 -2.288 -11.984 1.00 84.06 84 ALA A N 1
ATOM 670 C CA . ALA A 1 84 ? -10.722 -0.995 -11.377 1.00 84.06 84 ALA A CA 1
ATOM 671 C C . ALA A 1 84 ? -9.211 -0.704 -11.336 1.00 84.06 84 ALA A C 1
ATOM 673 O O . ALA A 1 84 ? -8.806 0.444 -11.191 1.00 84.06 84 ALA A O 1
ATOM 674 N N . ILE A 1 85 ? -8.378 -1.746 -11.412 1.00 88.6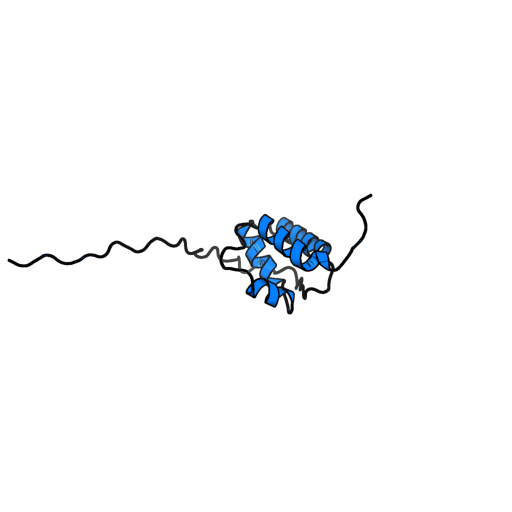2 85 ILE A N 1
ATOM 675 C CA . ILE A 1 85 ? -6.921 -1.650 -11.338 1.00 88.62 85 ILE A CA 1
ATOM 676 C C . ILE A 1 85 ? -6.339 -2.185 -12.648 1.00 88.62 85 ILE A C 1
ATOM 678 O O . ILE A 1 85 ? -6.240 -3.400 -12.834 1.00 88.62 85 ILE A O 1
ATOM 682 N N . GLY A 1 86 ? -5.959 -1.280 -13.553 1.00 86.94 86 GLY A N 1
ATOM 683 C CA . GLY A 1 86 ? -5.260 -1.611 -14.800 1.00 86.94 86 GLY A CA 1
ATOM 684 C C . GLY A 1 86 ? -3.734 -1.605 -14.666 1.00 86.94 86 GLY A C 1
ATOM 685 O O . GLY A 1 86 ? -3.034 -2.288 -15.413 1.00 86.94 86 GLY A O 1
ATOM 686 N N . SER A 1 87 ? -3.209 -0.866 -13.689 1.00 90.19 87 SER A N 1
ATOM 687 C CA . SER A 1 87 ? -1.778 -0.660 -13.464 1.00 90.19 87 SER A CA 1
ATOM 688 C C . SER A 1 87 ? -1.453 -0.472 -11.981 1.00 90.19 87 SER A C 1
ATOM 690 O O . SER A 1 87 ? -2.323 -0.144 -11.169 1.00 90.19 87 SER A O 1
ATOM 692 N N . PHE A 1 88 ? -0.177 -0.627 -11.614 1.00 90.19 88 PHE A N 1
ATOM 693 C CA . PHE A 1 88 ? 0.253 -0.363 -10.237 1.00 90.19 88 PHE A CA 1
ATOM 694 C C . PHE A 1 88 ? 0.080 1.114 -9.854 1.00 90.19 88 PHE A C 1
ATOM 696 O O . PHE A 1 88 ? -0.233 1.426 -8.708 1.00 90.19 88 PHE A O 1
ATOM 703 N N . HIS A 1 89 ? 0.220 2.025 -10.818 1.00 91.00 89 HIS A N 1
ATOM 704 C CA . HIS A 1 89 ? 0.006 3.453 -10.603 1.00 91.00 89 HIS A CA 1
ATOM 705 C C . HIS A 1 89 ? -1.446 3.778 -10.208 1.00 91.00 89 HIS A C 1
ATOM 707 O O . HIS A 1 89 ? -1.676 4.490 -9.229 1.00 91.00 89 HIS A O 1
ATOM 713 N N . GLU A 1 90 ? -2.429 3.222 -10.923 1.00 91.38 90 GLU A N 1
ATOM 714 C CA . GLU A 1 90 ? -3.848 3.363 -10.560 1.00 91.38 90 GLU A CA 1
ATOM 715 C C . GLU A 1 90 ? -4.132 2.749 -9.191 1.00 91.38 90 GLU A C 1
ATOM 717 O O . GLU A 1 90 ? -4.806 3.362 -8.362 1.00 91.38 90 GLU A O 1
ATOM 722 N N . PHE A 1 91 ? -3.551 1.579 -8.914 1.00 92.44 91 PHE A N 1
ATOM 723 C CA . PHE A 1 91 ? -3.713 0.930 -7.621 1.00 92.44 91 PHE A CA 1
ATOM 724 C C . PHE A 1 91 ? -3.187 1.799 -6.472 1.00 92.44 91 PHE A C 1
ATOM 726 O O . PHE A 1 91 ? -3.887 2.007 -5.482 1.00 92.44 91 PHE A O 1
ATOM 733 N N . ARG A 1 92 ? -1.984 2.368 -6.623 1.00 92.19 92 ARG A N 1
ATOM 734 C CA . ARG A 1 92 ? -1.394 3.316 -5.668 1.00 92.19 92 ARG A CA 1
ATOM 735 C C . ARG A 1 92 ? -2.322 4.501 -5.420 1.00 92.19 92 ARG A C 1
ATOM 737 O O . ARG A 1 92 ? -2.517 4.884 -4.269 1.00 92.19 92 ARG A O 1
ATOM 744 N N . SER A 1 93 ? -2.882 5.081 -6.480 1.00 91.88 93 SER A N 1
ATOM 745 C CA . SER A 1 93 ? -3.777 6.233 -6.367 1.00 91.88 93 SER A CA 1
ATOM 746 C C . SER A 1 93 ? -5.050 5.887 -5.589 1.00 91.88 93 SER A C 1
ATOM 748 O O . SER A 1 93 ? -5.374 6.585 -4.630 1.00 91.88 93 SER A O 1
ATOM 750 N N . LEU A 1 94 ? -5.715 4.777 -5.928 1.00 92.12 94 LEU A N 1
ATOM 751 C CA . LEU A 1 94 ? -6.913 4.301 -5.228 1.00 92.12 94 LEU A CA 1
ATOM 752 C C . LEU A 1 94 ? -6.630 3.978 -3.757 1.00 92.12 94 LEU A C 1
ATOM 754 O O . LEU A 1 94 ? -7.398 4.357 -2.875 1.00 92.12 94 LEU A O 1
ATOM 758 N N . PHE A 1 95 ? -5.508 3.312 -3.490 1.00 92.25 95 PHE A N 1
ATOM 759 C CA . PHE A 1 95 ? -5.076 2.967 -2.141 1.00 92.25 95 PHE A CA 1
ATOM 760 C C . PHE A 1 95 ? -4.835 4.214 -1.284 1.00 92.25 95 PHE A C 1
ATOM 762 O O . PHE A 1 95 ? -5.373 4.328 -0.183 1.00 92.25 95 PHE A O 1
ATOM 769 N N . LEU A 1 96 ? -4.071 5.183 -1.794 1.00 91.56 96 LEU A N 1
ATOM 770 C CA . LEU A 1 96 ? -3.822 6.433 -1.079 1.00 91.56 96 LEU A CA 1
ATOM 771 C C . LEU A 1 96 ? -5.106 7.250 -0.925 1.00 91.56 96 LEU A C 1
ATOM 773 O O . LEU A 1 96 ? -5.337 7.800 0.141 1.00 91.56 96 LEU A O 1
ATOM 777 N N . HIS A 1 97 ? -5.979 7.292 -1.929 1.00 90.50 97 HIS A N 1
ATOM 778 C CA . HIS A 1 97 ? -7.268 7.969 -1.797 1.00 90.50 97 HIS A CA 1
ATOM 779 C C . HIS A 1 97 ? -8.108 7.378 -0.654 1.00 90.50 97 HIS A C 1
ATOM 781 O O . HIS A 1 97 ? -8.649 8.123 0.160 1.00 90.50 97 HIS A O 1
ATOM 787 N N . GLN A 1 98 ? -8.152 6.047 -0.547 1.00 90.06 98 GLN A N 1
ATOM 788 C CA . GLN A 1 98 ? -8.905 5.362 0.499 1.00 90.06 98 GLN A CA 1
ATOM 789 C C . GLN A 1 98 ? -8.308 5.569 1.898 1.00 90.06 98 GLN A C 1
ATOM 791 O O . GLN A 1 98 ? -9.039 5.862 2.843 1.00 90.06 98 GLN A O 1
ATOM 796 N N . PHE A 1 99 ? -6.995 5.376 2.053 1.00 87.94 99 PHE A N 1
ATOM 797 C CA . PHE A 1 99 ? -6.368 5.271 3.376 1.00 87.94 99 PHE A CA 1
ATOM 798 C C . PHE A 1 99 ? -5.619 6.534 3.814 1.00 87.94 99 PHE A C 1
ATOM 800 O O . PHE A 1 99 ? -5.502 6.786 5.017 1.00 87.94 99 PHE A O 1
ATOM 807 N N . ALA A 1 100 ? -5.139 7.369 2.883 1.00 82.69 100 ALA A N 1
ATOM 808 C CA . ALA A 1 100 ? -4.444 8.618 3.225 1.00 82.69 100 ALA A CA 1
ATOM 809 C C . ALA A 1 100 ? -5.405 9.694 3.750 1.00 82.69 100 ALA A C 1
ATOM 811 O O . ALA A 1 100 ? -4.970 10.615 4.436 1.00 82.69 100 ALA A O 1
ATOM 812 N N . SER A 1 101 ? -6.717 9.533 3.533 1.00 64.75 101 SER A N 1
ATOM 813 C CA . SER A 1 101 ? -7.745 10.399 4.125 1.00 64.75 101 SER A CA 1
ATOM 814 C C . SER A 1 101 ? -7.840 10.293 5.657 1.00 64.75 101 SER A C 1
ATOM 816 O O . SER A 1 101 ? -8.581 11.061 6.270 1.00 64.75 101 SER A O 1
ATOM 818 N N . SER A 1 102 ? -7.107 9.376 6.301 1.00 57.56 102 SER A N 1
ATOM 819 C CA . SER A 1 102 ? -7.110 9.235 7.762 1.00 57.56 102 SER A CA 1
ATOM 820 C C . SER A 1 102 ? -6.279 10.294 8.496 1.00 57.56 102 SER A C 1
ATOM 822 O O . SER A 1 102 ? -6.445 10.441 9.707 1.00 57.56 102 SER A O 1
A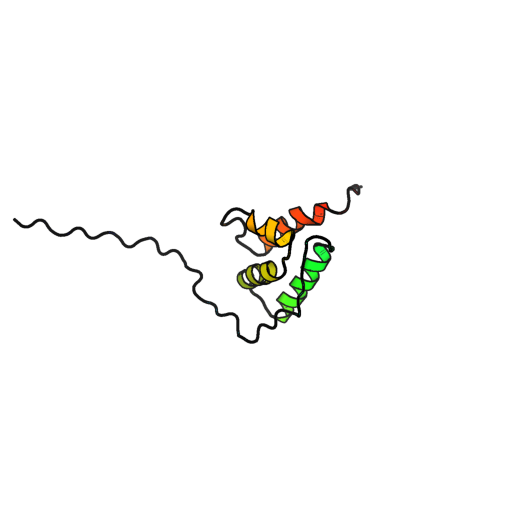TOM 824 N N . ARG A 1 103 ? -5.428 11.084 7.815 1.00 61.88 103 ARG A N 1
ATOM 825 C CA . ARG A 1 103 ? -4.666 12.166 8.465 1.00 61.88 103 ARG A CA 1
ATOM 826 C C . ARG A 1 103 ? -4.539 13.401 7.575 1.00 61.88 103 ARG A C 1
ATOM 828 O O . ARG A 1 103 ? -4.045 13.326 6.460 1.00 61.88 103 ARG A O 1
ATOM 835 N N . SER A 1 104 ? -4.889 14.548 8.159 1.00 45.84 104 SER A N 1
ATOM 836 C CA . SER A 1 104 ? -4.714 15.929 7.677 1.00 45.84 104 SER A CA 1
ATOM 837 C C . SER A 1 104 ? -5.808 16.529 6.776 1.00 45.84 104 SER A C 1
ATOM 839 O O . SER A 1 104 ? -5.604 16.921 5.633 1.00 45.84 104 SER A O 1
ATOM 841 N N . SER A 1 105 ? -6.929 16.872 7.411 1.00 47.09 105 SER A N 1
ATOM 842 C CA . SER A 1 105 ? -7.342 18.278 7.383 1.00 47.09 105 SER A CA 1
ATOM 843 C C . SER A 1 105 ? -6.176 19.148 7.886 1.00 47.09 105 SER A C 1
ATOM 845 O O . SER A 1 105 ? -5.965 19.285 9.090 1.00 47.09 105 SER A O 1
ATOM 847 N N . GLY A 1 106 ? -5.381 19.682 6.963 1.00 46.00 106 GLY A N 1
ATOM 848 C CA . GLY A 1 106 ? -4.221 20.519 7.259 1.00 46.00 106 GLY A CA 1
ATOM 849 C C . GLY A 1 106 ? -3.846 21.375 6.057 1.00 46.00 106 GLY A C 1
ATOM 850 O O . GLY A 1 106 ? -2.849 21.101 5.410 1.00 46.00 106 GLY A O 1
ATOM 851 N N . LYS A 1 107 ? -4.716 22.349 5.748 1.00 45.97 107 LYS A N 1
ATOM 852 C CA . LYS A 1 107 ? -4.491 23.578 4.962 1.00 45.97 107 LYS A CA 1
ATOM 853 C C . LYS A 1 107 ? -3.266 23.584 4.028 1.00 45.97 107 LYS A C 1
ATOM 855 O O . LYS A 1 107 ? -2.142 23.805 4.466 1.00 45.97 107 LYS A O 1
ATOM 860 N N . GLN A 1 108 ? -3.547 23.524 2.726 1.00 45.44 108 GLN A N 1
ATOM 861 C CA . GLN A 1 108 ? -2.782 24.287 1.738 1.00 45.44 108 GLN A CA 1
ATOM 862 C C . GLN A 1 108 ? -2.724 25.756 2.192 1.00 45.44 108 GLN A C 1
ATOM 864 O O . GLN A 1 108 ? -3.769 26.341 2.494 1.00 45.44 108 GLN A O 1
ATOM 869 N N . SER A 1 109 ? -1.520 26.321 2.254 1.00 41.62 109 SER A N 1
ATOM 870 C CA . SER A 1 109 ? -1.262 27.760 2.331 1.00 41.62 109 SER A CA 1
ATOM 871 C C . SER A 1 109 ? -0.282 28.151 1.241 1.00 41.62 109 SER A C 1
ATOM 873 O O . SER A 1 109 ? 0.493 27.267 0.811 1.00 41.62 109 SER A O 1
#

Organism: Sesamum radiatum (NCBI:txid300843)

Sequence (109 aa):
MCSTKSEEPPRRKDKVVTSDELPMNCRTPAIIEYDGTTDPMEHLARFENAALLHRYTDGIRCRVFVTTFARTAQQWFNQLPPGAIGSFHEFRSLFLHQFASSRSSGKQS

Foldseek 3Di:
DDDDDDDDDDPDPPPPPPDPDDPPPPPLPPALADALPDALVVSVVVLVVVCVVVVPDFVRSVVSVLVNYDHPRVVVVVPDDPPCDPTNVSVSVVSCVVRVVVDDPDDDD

pLDDT: mean 73.53, std 20.27, range [33.69, 92.44]

Radius of gyration: 20.31 Å; chains: 1; bounding box: 46×61×60 Å

Secondary structure (DSSP, 8-state):
-------PPPP---------PPPTT----TT--B-S-S-HHHHHHHHHHHHHHTT--HHHHHHHHHHTB-HHHHHHHHTSPTTS-SSHHHHHHHHHHHHGGGS------